Protein AF-A0A5J4UEX8-F1 (afdb_monomer_lite)

pLDDT: mean 89.74, std 9.83, range [51.78, 97.56]

Sequence (128 aa):
MQQFVTLSDFPTHEIATKQPWTIRRIADKTVNKIYTEKSGYQQVSINGKTMGLHRLVAIQFLPTNDKNMQVDHINHNRSDNSLINLRWLSRRDNYILPTDHIELSQYGKHIFEGLYFSPSEDLFYMSN

Structure (mmCIF, N/CA/C/O backbone):
data_AF-A0A5J4UEX8-F1
#
_entry.id   AF-A0A5J4UEX8-F1
#
loop_
_atom_site.group_PDB
_atom_site.id
_atom_site.type_symbol
_atom_site.label_atom_id
_atom_site.label_alt_id
_atom_site.label_comp_id
_atom_site.label_asym_id
_atom_site.label_entity_id
_atom_site.label_seq_id
_atom_site.pdbx_PDB_ins_code
_atom_site.Cartn_x
_atom_site.Cartn_y
_atom_site.Cartn_z
_atom_site.occupancy
_atom_site.B_iso_or_equiv
_atom_site.auth_seq_id
_atom_site.auth_comp_id
_atom_site.auth_asym_id
_atom_site.auth_atom_id
_atom_site.pdbx_PDB_model_num
ATOM 1 N N . MET A 1 1 ? -22.708 8.808 4.700 1.00 74.50 1 MET A N 1
ATOM 2 C CA . MET A 1 1 ? -21.948 7.942 5.632 1.00 74.50 1 MET A CA 1
ATOM 3 C C . MET A 1 1 ? -20.854 7.234 4.851 1.00 74.50 1 MET A C 1
ATOM 5 O O . MET A 1 1 ? -21.126 6.803 3.736 1.00 74.50 1 MET A O 1
ATOM 9 N N . GLN A 1 2 ? -19.633 7.160 5.384 1.00 85.94 2 GLN A N 1
ATOM 10 C CA . GLN A 1 2 ? -18.540 6.426 4.738 1.00 85.94 2 GLN A CA 1
ATOM 11 C C . GLN A 1 2 ? -18.800 4.919 4.870 1.00 85.94 2 GLN A C 1
ATOM 13 O O . GLN A 1 2 ? -19.149 4.446 5.951 1.00 85.94 2 GLN A O 1
ATOM 18 N N . GLN A 1 3 ? -18.692 4.185 3.764 1.00 94.56 3 GLN A N 1
ATOM 19 C CA . GLN A 1 3 ? -18.862 2.732 3.742 1.00 94.56 3 GLN A CA 1
ATOM 20 C C . GLN A 1 3 ? -17.523 2.053 4.025 1.00 94.56 3 GLN A C 1
ATOM 22 O O . GLN A 1 3 ? -16.475 2.584 3.656 1.00 94.56 3 GLN A O 1
ATOM 27 N N . PHE A 1 4 ? -17.568 0.884 4.660 1.00 96.69 4 PHE A N 1
ATOM 28 C CA . PHE A 1 4 ? -16.394 0.105 5.041 1.00 96.69 4 PHE A CA 1
ATOM 29 C C . PHE A 1 4 ? -16.529 -1.333 4.545 1.00 96.69 4 PHE A C 1
ATOM 31 O O . PHE A 1 4 ? -17.637 -1.864 4.485 1.00 96.69 4 PHE A O 1
ATOM 38 N N . VAL A 1 5 ? -15.398 -1.946 4.207 1.00 97.19 5 VAL A N 1
ATOM 39 C CA . VAL A 1 5 ? -15.289 -3.358 3.823 1.00 97.19 5 VAL A CA 1
ATOM 40 C C . VAL A 1 5 ? -14.185 -4.025 4.630 1.00 97.19 5 VAL A C 1
ATOM 42 O O . VAL A 1 5 ? -13.177 -3.392 4.947 1.00 97.19 5 VAL A O 1
ATOM 45 N N . THR A 1 6 ? -14.365 -5.296 4.976 1.00 97.44 6 THR A N 1
ATOM 46 C CA . THR A 1 6 ? -13.359 -6.077 5.705 1.00 97.44 6 THR A CA 1
ATOM 47 C C . THR A 1 6 ? -12.076 -6.208 4.887 1.00 97.44 6 THR A C 1
ATOM 49 O O . THR A 1 6 ? -12.125 -6.458 3.682 1.00 97.44 6 THR A O 1
ATOM 52 N N . LEU A 1 7 ? -10.924 -6.048 5.541 1.00 95.62 7 LEU A N 1
ATOM 53 C CA . LEU A 1 7 ? -9.624 -6.230 4.905 1.00 95.62 7 LEU A CA 1
ATOM 54 C C . LEU A 1 7 ? -9.344 -7.709 4.645 1.00 95.62 7 LEU A C 1
ATOM 56 O O . LEU A 1 7 ? -9.425 -8.532 5.555 1.00 95.62 7 LEU A O 1
ATOM 60 N N . SER A 1 8 ? -8.927 -8.020 3.418 1.00 91.12 8 SER A N 1
ATOM 61 C CA . SER A 1 8 ? -8.666 -9.398 2.975 1.00 91.12 8 SER A CA 1
ATOM 62 C C . SER A 1 8 ? -7.577 -10.093 3.802 1.00 91.12 8 SER A C 1
ATOM 64 O O . SER A 1 8 ? -7.742 -11.240 4.202 1.00 91.12 8 SER A O 1
ATOM 66 N N . ASP A 1 9 ? -6.486 -9.382 4.102 1.00 91.12 9 ASP A N 1
ATOM 67 C CA . ASP A 1 9 ? -5.338 -9.936 4.837 1.00 91.12 9 ASP A CA 1
ATOM 68 C C . ASP A 1 9 ? -5.467 -9.763 6.366 1.00 91.12 9 ASP A C 1
ATOM 70 O O . ASP A 1 9 ? -4.715 -10.366 7.133 1.00 91.12 9 ASP A O 1
ATOM 74 N N . PHE A 1 10 ? -6.418 -8.939 6.827 1.00 94.62 10 PHE A N 1
ATOM 75 C CA . PHE A 1 10 ? -6.645 -8.635 8.245 1.00 94.62 10 PHE A CA 1
ATOM 76 C C . PHE A 1 10 ? -8.142 -8.656 8.567 1.00 94.62 10 PHE A C 1
ATOM 78 O O . PHE A 1 10 ? -8.753 -7.594 8.710 1.00 94.62 10 PHE A O 1
ATOM 85 N N . PRO A 1 11 ? -8.746 -9.839 8.768 1.00 95.50 11 PRO A N 1
ATOM 86 C CA . PRO A 1 11 ? -10.192 -9.965 8.957 1.00 95.50 11 PRO A CA 1
ATOM 87 C C . PRO A 1 11 ? -10.716 -9.289 10.235 1.00 95.50 11 PRO A C 1
ATOM 89 O O . PRO A 1 11 ? -11.921 -9.148 10.403 1.00 95.50 11 PRO A O 1
ATOM 92 N N . THR A 1 12 ? -9.836 -8.846 11.142 1.00 96.69 12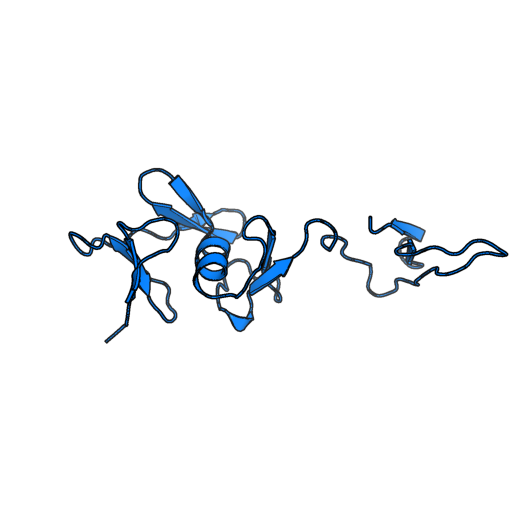 THR A N 1
ATOM 93 C CA . THR A 1 12 ? -10.212 -8.075 12.338 1.00 96.69 12 THR A CA 1
ATOM 94 C C . THR A 1 12 ? -10.410 -6.578 12.069 1.00 96.69 12 THR A C 1
ATOM 96 O O . THR A 1 12 ? -10.848 -5.851 12.967 1.00 96.69 12 THR A O 1
ATOM 99 N N . HIS A 1 13 ? -10.078 -6.102 10.865 1.00 97.38 13 HIS A N 1
ATOM 100 C CA . HIS A 1 13 ? -10.117 -4.695 10.476 1.00 97.38 13 HIS A CA 1
ATOM 101 C C . HIS A 1 13 ? -10.932 -4.485 9.200 1.00 97.38 13 HIS A C 1
ATOM 103 O O . HIS A 1 13 ? -11.079 -5.371 8.360 1.00 97.38 13 HIS A O 1
ATOM 109 N N . GLU A 1 14 ? -11.446 -3.272 9.055 1.00 97.56 14 GLU A N 1
ATOM 110 C CA . GLU A 1 14 ? -12.163 -2.810 7.874 1.00 97.56 14 GLU A CA 1
ATOM 111 C C . GLU A 1 14 ? -11.540 -1.511 7.355 1.00 97.56 14 GLU A C 1
ATOM 113 O O . GLU A 1 14 ? -11.001 -0.708 8.125 1.00 97.56 14 GLU A O 1
ATOM 118 N N . ILE A 1 15 ? -11.606 -1.313 6.041 1.00 97.50 15 ILE A N 1
ATOM 119 C CA . ILE A 1 15 ? -11.126 -0.123 5.342 1.00 97.50 15 ILE A CA 1
ATOM 120 C C . ILE A 1 15 ? -12.287 0.593 4.657 1.00 97.50 15 ILE A C 1
ATOM 122 O O . ILE A 1 15 ? -13.219 -0.036 4.154 1.00 97.50 15 ILE A O 1
ATOM 126 N N . ALA A 1 16 ? -12.236 1.922 4.644 1.00 97.06 16 ALA A N 1
ATOM 127 C CA . ALA A 1 16 ? -13.181 2.743 3.905 1.00 97.06 16 ALA A CA 1
ATOM 128 C C . ALA A 1 16 ? -13.157 2.419 2.401 1.00 97.06 16 ALA A C 1
ATOM 130 O O . ALA A 1 16 ? -12.094 2.238 1.817 1.00 97.06 16 ALA A O 1
ATOM 131 N N . THR A 1 17 ? -14.320 2.421 1.749 1.00 94.44 17 THR A N 1
ATOM 132 C CA . THR A 1 17 ? -14.437 2.158 0.300 1.00 94.44 17 THR A CA 1
ATOM 133 C C . THR A 1 17 ? -13.981 3.324 -0.576 1.00 94.44 17 THR A C 1
ATOM 135 O O . THR A 1 17 ? -13.806 3.161 -1.781 1.00 94.44 17 THR A O 1
ATOM 138 N N . LYS A 1 18 ? -13.818 4.516 0.009 1.00 92.44 18 LYS A N 1
ATOM 139 C CA . LYS A 1 18 ? -13.406 5.749 -0.673 1.00 92.44 18 LYS A CA 1
ATOM 140 C C . LYS A 1 18 ? -12.471 6.567 0.207 1.00 92.44 18 LYS A C 1
ATOM 142 O O . LYS A 1 18 ? -12.547 6.495 1.436 1.00 92.44 18 LYS A O 1
ATOM 147 N N . GLN A 1 19 ? -11.655 7.391 -0.444 1.00 89.94 19 GLN A N 1
ATOM 148 C CA . GLN A 1 19 ? -10.794 8.359 0.222 1.00 89.94 19 GLN A CA 1
ATOM 149 C C . GLN A 1 19 ? -11.591 9.455 0.963 1.00 89.94 19 GLN A C 1
ATOM 151 O O . GLN A 1 19 ? -12.697 9.789 0.532 1.00 89.94 19 GLN A O 1
ATOM 156 N N . PRO A 1 20 ? -11.034 10.036 2.046 1.00 92.19 20 PRO A N 1
ATOM 157 C CA . PRO A 1 20 ? -9.753 9.681 2.661 1.00 92.19 20 PRO A CA 1
ATOM 158 C C . PRO A 1 20 ? -9.795 8.287 3.301 1.00 92.19 20 PRO A C 1
ATOM 160 O O . PRO A 1 20 ? -10.786 7.896 3.923 1.00 92.19 20 PRO A O 1
ATOM 163 N N . TRP A 1 21 ? -8.719 7.520 3.108 1.00 96.06 21 TRP A N 1
ATOM 164 C CA . TRP A 1 21 ? -8.645 6.147 3.595 1.00 96.06 21 TRP A CA 1
ATOM 165 C C . TRP A 1 21 ? -8.690 6.126 5.118 1.00 96.06 21 TRP A C 1
ATOM 167 O O . TRP A 1 21 ? -7.896 6.783 5.785 1.00 96.06 21 TRP A O 1
ATOM 177 N N . THR A 1 22 ? -9.615 5.342 5.658 1.00 96.81 22 THR A N 1
ATOM 178 C CA . THR A 1 22 ? -9.730 5.095 7.094 1.00 96.81 22 THR A CA 1
ATOM 179 C C . THR A 1 22 ? -9.684 3.598 7.314 1.00 96.81 22 THR A C 1
ATOM 181 O O . THR A 1 22 ? -10.453 2.868 6.692 1.00 96.81 22 THR A O 1
ATOM 184 N N . ILE A 1 23 ? -8.790 3.151 8.191 1.00 97.00 23 ILE A N 1
ATOM 185 C CA . ILE A 1 23 ? -8.672 1.753 8.605 1.00 97.00 23 ILE A CA 1
ATOM 186 C C . ILE A 1 23 ? -9.011 1.699 10.084 1.00 97.00 23 ILE A C 1
ATOM 188 O O . ILE A 1 23 ? -8.488 2.494 10.866 1.00 97.00 23 ILE A O 1
ATOM 192 N N . ARG A 1 24 ? -9.901 0.789 10.465 1.00 97.00 24 ARG A N 1
ATOM 193 C CA . ARG A 1 24 ? -10.315 0.638 11.859 1.00 97.00 24 ARG A CA 1
ATOM 194 C C . ARG A 1 24 ? -10.580 -0.810 12.214 1.00 97.00 24 ARG A C 1
ATOM 196 O O . ARG A 1 24 ? -10.922 -1.622 11.355 1.00 97.00 24 ARG A O 1
ATOM 203 N N . ARG A 1 25 ? -10.457 -1.129 13.495 1.00 97.12 25 ARG A N 1
ATOM 204 C CA . ARG A 1 25 ? -10.819 -2.442 14.025 1.00 97.12 25 ARG A CA 1
ATOM 205 C C . ARG A 1 25 ? -12.336 -2.617 14.002 1.00 97.12 25 ARG A C 1
ATOM 207 O O . ARG A 1 25 ? -13.084 -1.698 14.323 1.00 97.12 25 ARG A O 1
ATOM 214 N N . ILE A 1 26 ? -12.805 -3.810 13.652 1.00 96.94 26 ILE A N 1
ATOM 215 C CA . ILE A 1 26 ? -14.244 -4.092 13.556 1.00 96.94 26 ILE A CA 1
ATOM 216 C C . ILE A 1 26 ? -14.911 -4.084 14.937 1.00 96.94 26 ILE A C 1
ATOM 218 O O . ILE A 1 26 ? -16.015 -3.558 15.054 1.00 96.94 26 ILE A O 1
ATOM 222 N N . ALA A 1 27 ? -14.230 -4.630 15.951 1.00 96.50 27 ALA A N 1
ATOM 223 C CA . ALA A 1 27 ? -14.777 -4.875 17.286 1.00 96.50 27 ALA A CA 1
ATOM 224 C C . ALA A 1 27 ? -15.181 -3.598 18.041 1.00 96.50 27 ALA A C 1
ATOM 2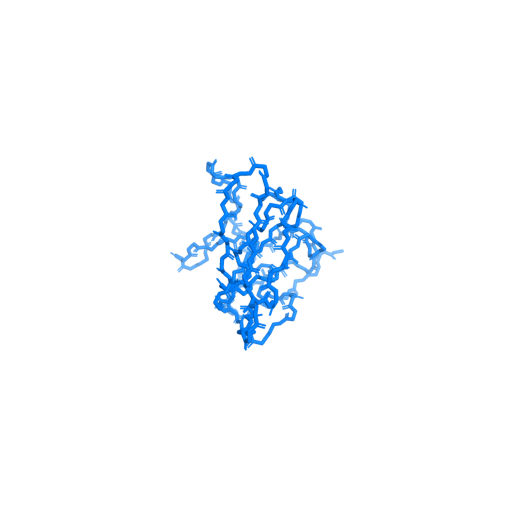26 O O . ALA A 1 27 ? -16.260 -3.541 18.616 1.00 96.50 27 ALA A O 1
ATOM 227 N N . ASP A 1 28 ? -14.321 -2.581 18.027 1.00 95.38 28 ASP A N 1
ATOM 228 C CA . ASP A 1 28 ? -14.469 -1.360 18.832 1.00 95.38 28 ASP A CA 1
ATOM 229 C C . ASP A 1 28 ? -14.485 -0.082 17.972 1.00 95.38 28 ASP A C 1
ATOM 231 O O . ASP A 1 28 ? -14.576 1.026 18.493 1.00 95.38 28 ASP A O 1
ATOM 235 N N . LYS A 1 29 ? -14.400 -0.229 16.641 1.00 95.56 29 LYS A N 1
ATOM 236 C CA . LYS A 1 29 ? -14.305 0.868 15.664 1.00 95.56 29 LYS A CA 1
ATOM 237 C C . LYS A 1 29 ? -13.107 1.800 15.889 1.00 95.56 29 LYS A C 1
ATOM 239 O O . LYS A 1 29 ? -13.069 2.882 15.302 1.00 95.56 29 LYS A O 1
ATOM 244 N N . THR A 1 30 ? -12.098 1.360 16.645 1.00 96.31 30 THR A N 1
ATOM 245 C CA . THR A 1 30 ? -10.859 2.110 16.880 1.00 96.31 30 THR A CA 1
ATOM 246 C C . THR A 1 30 ? -10.095 2.284 15.578 1.00 96.31 30 THR A C 1
ATOM 248 O O . THR A 1 30 ? -9.790 1.307 14.893 1.00 96.31 30 THR A O 1
ATOM 251 N N . VAL A 1 31 ? -9.779 3.534 15.244 1.00 96.94 31 VAL A N 1
ATOM 252 C CA . VAL A 1 31 ? -9.086 3.901 14.005 1.00 96.94 31 VAL A CA 1
ATOM 253 C C . VAL A 1 31 ? -7.579 3.726 14.170 1.00 96.94 31 VAL A C 1
ATOM 255 O O . VAL A 1 31 ? -6.978 4.236 15.116 1.00 96.94 31 VAL A O 1
ATOM 258 N N . ASN A 1 32 ? -6.953 3.030 13.223 1.00 97.06 32 ASN A N 1
ATOM 259 C CA . ASN A 1 32 ? -5.505 2.891 13.171 1.00 97.06 32 ASN A CA 1
ATOM 260 C C . ASN A 1 32 ? -4.884 4.196 12.667 1.00 97.06 32 ASN A C 1
ATOM 262 O O . ASN A 1 32 ? -5.307 4.760 11.656 1.00 97.06 32 ASN A O 1
ATOM 266 N N . LYS A 1 33 ? -3.834 4.659 13.349 1.00 96.56 33 LYS A N 1
ATOM 267 C CA . LYS A 1 33 ? -3.089 5.842 12.921 1.00 96.56 33 LYS A CA 1
ATOM 268 C C . LYS A 1 33 ? -2.342 5.545 11.621 1.00 96.56 33 LYS A C 1
ATOM 270 O O . LYS A 1 33 ? -1.509 4.640 11.574 1.00 96.56 33 LYS A O 1
ATOM 275 N N . ILE A 1 34 ? -2.609 6.358 10.605 1.00 97.06 34 ILE A N 1
ATOM 276 C CA . ILE A 1 34 ? -1.795 6.433 9.394 1.00 97.06 34 ILE A CA 1
ATOM 277 C C . ILE A 1 34 ? -0.697 7.467 9.645 1.00 97.06 34 ILE A C 1
ATOM 279 O O . ILE A 1 34 ? -0.974 8.565 10.131 1.00 97.06 34 ILE A O 1
ATOM 283 N N . TYR A 1 35 ? 0.549 7.120 9.343 1.00 96.12 35 TYR A N 1
ATOM 284 C CA . TYR A 1 35 ? 1.690 8.026 9.459 1.00 96.12 35 TYR A CA 1
ATOM 285 C C . TYR A 1 35 ? 2.488 8.055 8.160 1.00 96.12 35 TYR A C 1
ATOM 287 O O . TYR A 1 35 ? 2.466 7.102 7.385 1.00 96.12 35 TYR A O 1
ATOM 295 N N . THR A 1 36 ? 3.190 9.159 7.926 1.00 96.88 36 THR A N 1
ATOM 296 C CA . THR A 1 36 ? 4.055 9.337 6.758 1.00 96.88 36 THR A CA 1
ATOM 297 C C . THR A 1 36 ? 5.503 9.130 7.179 1.00 96.88 36 THR A C 1
ATOM 299 O O . THR A 1 36 ? 5.971 9.741 8.140 1.00 96.88 36 THR A O 1
ATOM 302 N N . GLU A 1 37 ? 6.211 8.255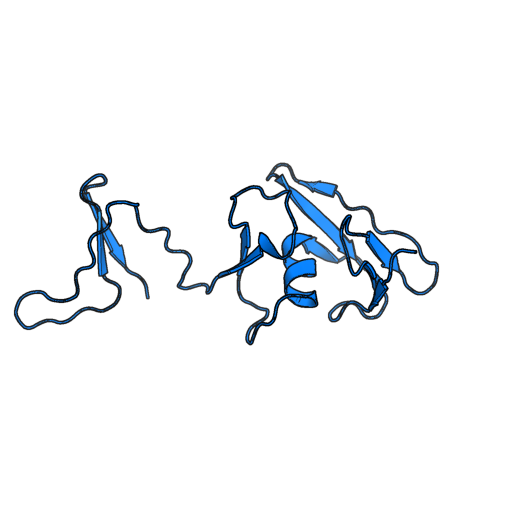 6.478 1.00 94.62 37 GLU A N 1
ATOM 303 C CA . GLU A 1 37 ? 7.646 8.060 6.660 1.00 94.62 37 GLU A CA 1
ATOM 304 C C . GLU A 1 37 ? 8.466 9.201 6.041 1.00 94.62 37 GLU A C 1
ATOM 306 O O . GLU A 1 37 ? 7.992 9.940 5.180 1.00 94.62 37 GLU A O 1
ATOM 311 N N . LYS A 1 38 ? 9.757 9.283 6.395 1.00 94.81 38 LYS A N 1
ATOM 312 C CA . LYS A 1 38 ? 10.715 10.218 5.769 1.00 94.81 38 LYS A CA 1
ATOM 313 C C . LYS A 1 38 ? 10.821 10.047 4.246 1.00 94.81 38 LYS A C 1
ATOM 315 O O . LYS A 1 38 ? 11.126 11.001 3.545 1.00 94.81 38 LYS A O 1
ATOM 320 N N . SER A 1 39 ? 10.564 8.839 3.747 1.00 91.38 39 SER A N 1
ATOM 321 C CA . SER A 1 39 ? 10.543 8.494 2.321 1.00 91.38 39 SER A CA 1
ATOM 322 C C . SER A 1 39 ? 9.357 9.111 1.558 1.00 91.38 39 SER A C 1
ATOM 324 O O . SER A 1 39 ? 9.365 9.127 0.325 1.00 91.38 39 SER A O 1
ATOM 326 N N . GLY A 1 40 ? 8.338 9.603 2.271 1.00 94.38 40 GLY A N 1
ATOM 327 C CA . GLY A 1 40 ? 7.071 10.095 1.724 1.00 94.38 40 GLY A CA 1
ATOM 328 C C . GLY A 1 40 ? 5.966 9.036 1.652 1.00 94.38 40 GLY A C 1
ATOM 329 O O . GLY A 1 40 ? 4.814 9.385 1.403 1.00 94.38 40 GLY A O 1
ATOM 330 N N . TYR A 1 41 ? 6.273 7.757 1.898 1.00 95.69 41 TYR A N 1
ATOM 331 C CA . TYR A 1 41 ? 5.257 6.704 1.925 1.00 95.69 41 TYR A CA 1
ATOM 332 C C . TYR A 1 41 ? 4.391 6.790 3.183 1.00 95.69 41 TYR A C 1
ATOM 334 O O . TYR A 1 41 ? 4.894 6.921 4.300 1.00 95.69 41 TYR A O 1
ATOM 342 N N . GLN A 1 42 ? 3.077 6.653 3.005 1.00 97.50 42 GLN A N 1
ATOM 343 C CA . GLN A 1 42 ? 2.147 6.479 4.119 1.00 97.50 42 GLN A CA 1
ATOM 344 C C . GLN A 1 42 ? 2.086 5.012 4.555 1.00 97.50 42 GLN A C 1
ATOM 346 O O . GLN A 1 42 ? 2.077 4.106 3.718 1.00 97.50 42 GLN A O 1
ATOM 351 N N . GLN A 1 43 ? 2.006 4.780 5.863 1.00 97.44 43 GLN A N 1
ATOM 352 C CA . GLN A 1 43 ? 1.963 3.460 6.485 1.00 97.44 43 GLN A CA 1
ATOM 353 C C . GLN A 1 43 ? 0.931 3.387 7.607 1.00 97.44 43 GLN A C 1
ATOM 355 O O . GLN A 1 43 ? 0.519 4.398 8.178 1.00 97.44 43 GLN A O 1
ATOM 360 N N . VAL A 1 44 ? 0.534 2.161 7.932 1.00 97.06 44 VAL A N 1
ATOM 361 C CA . VAL A 1 44 ? -0.380 1.827 9.023 1.00 97.06 44 VAL A CA 1
ATOM 362 C C . VAL A 1 44 ? 0.122 0.578 9.744 1.00 97.06 44 VAL A C 1
ATOM 364 O O . VAL A 1 44 ? 0.602 -0.361 9.109 1.00 97.06 44 VAL A O 1
ATOM 367 N N . SER A 1 45 ? 0.009 0.557 11.073 1.00 96.62 45 SER A N 1
ATOM 368 C CA . SER A 1 45 ? 0.285 -0.638 11.875 1.00 96.62 45 SER A CA 1
ATOM 369 C C . SER A 1 45 ? -1.022 -1.335 12.248 1.00 96.62 45 SER A C 1
ATOM 371 O O . SER A 1 45 ? -1.926 -0.719 12.822 1.00 96.62 45 SER A O 1
ATOM 373 N N . ILE A 1 46 ? -1.130 -2.616 11.901 1.00 96.12 46 ILE A N 1
ATOM 374 C CA . ILE A 1 46 ? -2.305 -3.462 12.127 1.00 96.12 46 ILE A CA 1
ATOM 375 C C . ILE A 1 46 ? -1.830 -4.741 12.817 1.00 96.12 46 ILE A C 1
ATOM 377 O O . ILE A 1 46 ? -1.005 -5.470 12.274 1.00 96.12 46 ILE A O 1
ATOM 381 N N . ASN A 1 47 ? -2.327 -5.012 14.028 1.00 93.56 47 ASN A N 1
ATOM 382 C CA . ASN A 1 47 ? -1.932 -6.172 14.846 1.00 93.56 47 ASN A CA 1
ATOM 383 C C . ASN A 1 47 ? -0.400 -6.343 14.986 1.00 93.56 47 ASN A C 1
ATOM 385 O O . ASN A 1 47 ? 0.115 -7.453 14.905 1.00 93.56 47 ASN A O 1
ATOM 389 N N . GLY A 1 48 ? 0.340 -5.241 15.143 1.00 92.31 48 GLY A N 1
ATOM 390 C CA . GLY A 1 48 ? 1.805 -5.259 15.255 1.00 92.31 48 GLY A CA 1
ATOM 391 C C . GLY A 1 48 ? 2.557 -5.406 13.926 1.00 92.31 48 GLY A C 1
ATOM 392 O O . GLY A 1 48 ? 3.781 -5.320 13.917 1.00 92.31 48 GLY A O 1
ATOM 393 N N . LYS A 1 49 ? 1.856 -5.570 12.796 1.00 94.69 49 LYS A N 1
ATOM 394 C CA . LYS A 1 49 ? 2.449 -5.588 11.455 1.00 94.69 49 LYS A CA 1
ATOM 395 C C . LYS A 1 49 ? 2.270 -4.233 10.779 1.00 94.69 49 LYS A C 1
ATOM 397 O O . LYS A 1 49 ? 1.151 -3.772 10.565 1.00 94.69 49 LYS A O 1
ATOM 402 N N . THR A 1 50 ? 3.382 -3.611 10.412 1.00 95.56 50 THR A N 1
ATOM 403 C CA . THR A 1 50 ? 3.386 -2.370 9.633 1.00 95.56 50 THR A CA 1
ATOM 404 C C . THR A 1 50 ? 3.246 -2.671 8.146 1.00 95.56 50 THR A C 1
ATOM 406 O O . THR A 1 50 ? 3.943 -3.534 7.611 1.00 95.56 50 THR A O 1
ATOM 409 N N . MET A 1 51 ? 2.355 -1.950 7.467 1.00 94.62 51 MET A N 1
ATOM 410 C CA . MET A 1 51 ? 2.158 -2.043 6.023 1.00 94.62 51 MET A CA 1
ATOM 411 C C . MET A 1 51 ? 2.078 -0.665 5.373 1.00 94.62 51 MET A C 1
ATOM 413 O O . MET A 1 51 ? 1.532 0.277 5.944 1.00 94.62 51 MET A O 1
ATOM 417 N N . GLY A 1 52 ? 2.591 -0.567 4.144 1.00 96.38 52 GLY A N 1
ATOM 418 C CA . GLY A 1 52 ? 2.385 0.594 3.283 1.00 96.38 52 GLY A CA 1
ATOM 419 C C . GLY A 1 52 ? 0.914 0.750 2.911 1.00 96.38 52 GLY A C 1
ATOM 420 O O . GLY A 1 52 ? 0.276 -0.214 2.484 1.00 96.38 52 GLY A O 1
ATOM 421 N N . LEU A 1 53 ? 0.387 1.968 3.042 1.00 97.25 53 LEU A N 1
ATOM 422 C CA . LEU A 1 53 ? -1.007 2.278 2.732 1.00 97.25 53 LEU A CA 1
ATOM 423 C C . LEU A 1 53 ? -1.318 2.018 1.254 1.00 97.25 53 LEU A C 1
ATOM 425 O O . LEU A 1 53 ? -2.306 1.353 0.965 1.00 97.25 53 LEU A O 1
ATOM 429 N N . HIS A 1 54 ? -0.442 2.456 0.340 1.00 96.56 54 HIS A N 1
ATOM 430 C CA . HIS A 1 54 ? -0.540 2.177 -1.100 1.00 96.56 54 HIS A CA 1
ATOM 431 C C . HIS A 1 54 ? -0.739 0.684 -1.385 1.00 96.56 54 HIS A C 1
ATOM 433 O O . HIS A 1 54 ? -1.640 0.300 -2.126 1.00 96.56 54 HIS A O 1
ATOM 439 N N . ARG A 1 55 ? 0.059 -0.176 -0.740 1.00 95.75 55 ARG A N 1
ATOM 440 C CA . ARG A 1 55 ? 0.005 -1.622 -0.949 1.00 95.75 55 ARG A CA 1
ATOM 441 C C . ARG A 1 55 ? -1.270 -2.233 -0.388 1.00 95.75 55 ARG A C 1
ATOM 443 O O . ARG A 1 55 ? -1.879 -3.071 -1.040 1.00 95.75 55 ARG A O 1
ATOM 450 N N . LEU A 1 56 ? -1.682 -1.806 0.802 1.00 95.94 56 LEU A N 1
ATOM 451 C CA . LEU A 1 56 ? -2.906 -2.289 1.433 1.00 95.94 56 LEU A CA 1
ATOM 452 C C . LEU A 1 56 ? -4.149 -1.909 0.609 1.00 95.94 56 LEU A C 1
ATOM 454 O O . LEU A 1 56 ? -5.028 -2.742 0.410 1.00 95.94 56 LEU A O 1
ATOM 458 N N . VAL A 1 57 ? -4.181 -0.692 0.062 1.00 96.56 57 VAL A N 1
ATOM 459 C CA . VAL A 1 57 ? -5.235 -0.221 -0.850 1.00 96.56 57 VAL A CA 1
ATOM 460 C C . VAL A 1 57 ? -5.221 -1.005 -2.166 1.00 96.56 57 VAL A C 1
ATOM 462 O O . VAL A 1 57 ? -6.266 -1.492 -2.590 1.00 96.56 57 VAL A O 1
ATOM 465 N N . ALA A 1 58 ? -4.053 -1.182 -2.790 1.00 95.94 58 ALA A N 1
ATOM 466 C CA . ALA A 1 58 ? -3.925 -1.922 -4.045 1.00 95.94 58 ALA A CA 1
ATOM 467 C C . ALA A 1 58 ? -4.361 -3.387 -3.903 1.00 95.94 58 ALA A C 1
ATOM 469 O O . ALA A 1 58 ? -5.198 -3.839 -4.675 1.00 95.94 58 ALA A O 1
ATOM 470 N N . ILE A 1 59 ? -3.878 -4.106 -2.878 1.00 95.00 59 ILE A N 1
ATOM 471 C CA . ILE A 1 59 ? -4.276 -5.501 -2.605 1.00 95.00 59 ILE A CA 1
ATOM 472 C C . ILE A 1 59 ? -5.796 -5.626 -2.433 1.00 95.00 59 ILE A C 1
ATOM 474 O O . ILE A 1 59 ? -6.375 -6.640 -2.820 1.00 95.00 59 ILE A O 1
ATOM 478 N N . GLN A 1 60 ? -6.435 -4.623 -1.825 1.00 95.69 60 GLN A N 1
ATOM 479 C CA . GLN A 1 60 ? -7.856 -4.676 -1.503 1.00 95.69 60 GLN A CA 1
ATOM 480 C C . GLN A 1 60 ? -8.770 -4.330 -2.686 1.00 95.69 60 GLN A C 1
ATOM 482 O O . GLN A 1 60 ? -9.873 -4.872 -2.766 1.00 95.69 60 GLN A O 1
ATOM 487 N N . PHE A 1 61 ? -8.356 -3.409 -3.558 1.00 95.75 61 PHE A N 1
ATOM 488 C CA . PHE A 1 61 ? -9.256 -2.791 -4.539 1.00 95.75 61 PHE A CA 1
ATOM 489 C C . PHE A 1 61 ? -8.802 -2.909 -5.995 1.00 95.75 61 PHE A C 1
ATOM 491 O O . PHE A 1 61 ? -9.627 -2.709 -6.884 1.00 95.75 61 PHE A O 1
ATOM 498 N N . LEU A 1 62 ? -7.532 -3.221 -6.262 1.00 93.94 62 LEU A N 1
ATOM 499 C CA . LEU A 1 62 ? -7.050 -3.436 -7.624 1.00 93.94 62 LEU A CA 1
ATOM 500 C C . LEU A 1 62 ? -7.034 -4.934 -7.946 1.00 93.94 62 LEU A C 1
ATOM 502 O O . LEU A 1 62 ? -6.497 -5.721 -7.163 1.00 93.94 62 LEU A O 1
ATOM 506 N N . PRO A 1 63 ? -7.572 -5.349 -9.105 1.00 92.12 63 PRO A N 1
ATOM 507 C CA . PRO A 1 63 ? -7.476 -6.736 -9.533 1.00 92.12 63 PRO A CA 1
ATOM 508 C C . PRO A 1 63 ? -6.005 -7.116 -9.751 1.00 92.12 63 PRO A C 1
ATOM 510 O O . PRO A 1 63 ? -5.237 -6.351 -10.333 1.00 92.12 63 PRO A O 1
ATOM 513 N N . THR A 1 64 ? -5.610 -8.298 -9.281 1.00 88.00 64 THR A N 1
ATOM 514 C CA . THR A 1 64 ? -4.297 -8.892 -9.561 1.00 88.00 64 THR A CA 1
ATOM 515 C C . THR A 1 64 ? -4.364 -10.411 -9.490 1.00 88.00 64 THR A C 1
ATOM 517 O O . THR A 1 64 ? -5.108 -10.968 -8.680 1.00 88.00 64 THR A O 1
ATOM 520 N N . ASN A 1 65 ? -3.545 -11.067 -10.310 1.00 84.75 65 ASN A N 1
ATOM 521 C CA . ASN A 1 65 ? -3.300 -12.507 -10.239 1.00 84.75 65 ASN A CA 1
ATOM 522 C C . ASN A 1 65 ? -2.126 -12.846 -9.298 1.00 84.75 65 ASN A C 1
ATOM 524 O O . ASN A 1 65 ? -1.986 -13.996 -8.894 1.00 84.75 65 ASN A O 1
ATOM 528 N N . ASP A 1 66 ? -1.307 -11.856 -8.920 1.00 85.94 66 ASP A N 1
ATOM 529 C CA . ASP A 1 66 ? -0.186 -12.010 -7.990 1.00 85.94 66 ASP A CA 1
ATOM 530 C C . ASP A 1 66 ? -0.092 -10.816 -7.020 1.00 85.94 66 ASP A C 1
ATOM 532 O O . ASP A 1 66 ? 0.306 -9.704 -7.371 1.00 85.94 66 ASP A O 1
ATOM 536 N N . LYS A 1 67 ? -0.416 -11.059 -5.745 1.00 85.06 67 LYS A N 1
ATOM 537 C CA . LYS A 1 67 ? -0.330 -10.057 -4.663 1.00 85.06 67 LYS A CA 1
ATOM 538 C C . LYS A 1 67 ? 1.114 -9.766 -4.214 1.00 85.06 67 LYS A C 1
ATOM 540 O O . LYS A 1 67 ? 1.347 -8.881 -3.380 1.00 85.06 67 LYS A O 1
ATOM 545 N N . ASN A 1 68 ? 2.095 -10.508 -4.734 1.00 85.62 68 ASN A N 1
ATOM 546 C CA . ASN A 1 68 ? 3.517 -10.300 -4.458 1.00 85.62 68 ASN A CA 1
ATOM 547 C C . ASN A 1 68 ? 4.176 -9.288 -5.401 1.00 85.62 68 ASN A C 1
ATOM 549 O O . ASN A 1 68 ? 5.329 -8.912 -5.151 1.00 85.62 68 ASN A O 1
ATOM 553 N N . MET A 1 69 ? 3.459 -8.838 -6.438 1.00 88.06 69 MET A N 1
ATOM 554 C CA . MET A 1 69 ? 3.873 -7.742 -7.312 1.00 88.06 69 MET A CA 1
ATOM 555 C C . MET A 1 69 ? 4.129 -6.459 -6.512 1.00 88.06 69 MET A C 1
ATOM 557 O O . MET A 1 69 ? 3.584 -6.250 -5.420 1.00 88.06 69 MET A O 1
ATOM 561 N N . GLN A 1 70 ? 4.994 -5.602 -7.053 1.00 89.75 70 GLN A N 1
ATOM 562 C CA . GLN A 1 70 ? 5.217 -4.282 -6.475 1.00 89.75 70 GLN A CA 1
ATOM 563 C C . GLN A 1 70 ? 4.042 -3.368 -6.821 1.00 89.75 70 GLN A C 1
ATOM 565 O O . GLN A 1 70 ? 3.333 -3.595 -7.799 1.00 89.75 70 GLN A O 1
ATOM 570 N N . VAL A 1 71 ? 3.824 -2.348 -5.999 1.00 93.31 71 VAL A N 1
ATOM 571 C CA . VAL A 1 71 ? 2.800 -1.329 -6.237 1.00 93.31 71 VAL A CA 1
ATOM 572 C C . VAL A 1 71 ? 3.518 -0.011 -6.442 1.00 93.31 71 VAL A C 1
ATOM 574 O O . VAL A 1 71 ? 4.335 0.370 -5.606 1.00 93.31 71 VAL A O 1
ATOM 577 N N . ASP A 1 72 ? 3.198 0.658 -7.538 1.00 90.88 72 ASP A N 1
ATOM 578 C CA . ASP A 1 72 ? 3.818 1.909 -7.958 1.00 90.88 72 ASP A CA 1
ATOM 579 C C . ASP A 1 72 ? 2.808 3.050 -8.007 1.00 90.88 72 ASP A C 1
ATOM 581 O O . ASP A 1 72 ? 1.618 2.832 -8.259 1.00 90.88 72 ASP A O 1
ATOM 585 N N . HIS A 1 73 ? 3.314 4.261 -7.779 1.00 94.00 73 HIS A N 1
ATOM 586 C CA . HIS A 1 73 ? 2.573 5.512 -7.887 1.00 94.00 73 HIS A CA 1
ATOM 587 C C . HIS A 1 73 ? 2.840 6.124 -9.261 1.00 94.00 73 HIS A C 1
ATOM 589 O O . HIS A 1 73 ? 3.943 6.607 -9.512 1.00 94.00 73 HIS A O 1
ATOM 595 N N . ILE A 1 74 ? 1.825 6.155 -10.126 1.00 89.75 74 ILE A N 1
ATOM 596 C CA . ILE A 1 74 ? 1.938 6.615 -11.522 1.00 89.75 74 ILE A CA 1
ATOM 597 C C . ILE A 1 74 ? 2.466 8.053 -11.597 1.00 89.75 74 ILE A C 1
ATOM 599 O O . ILE A 1 74 ? 3.316 8.359 -12.425 1.00 89.75 74 ILE A O 1
ATOM 603 N N . ASN A 1 75 ? 1.993 8.939 -10.718 1.00 90.81 75 ASN A N 1
ATOM 604 C CA . ASN A 1 75 ? 2.437 10.335 -10.653 1.00 90.81 75 ASN A CA 1
ATOM 605 C C . ASN A 1 75 ? 3.704 10.558 -9.805 1.00 90.81 75 ASN A C 1
ATOM 607 O O . ASN A 1 75 ? 4.045 11.705 -9.516 1.00 90.81 75 ASN A O 1
ATOM 611 N N . HIS A 1 76 ? 4.356 9.488 -9.338 1.00 89.81 76 HIS A N 1
ATOM 612 C CA . HIS A 1 76 ? 5.512 9.502 -8.432 1.00 89.81 76 HIS A CA 1
ATOM 613 C C . HIS A 1 76 ? 5.298 10.212 -7.077 1.00 89.81 76 HIS A C 1
ATOM 615 O O . HIS A 1 76 ? 6.227 10.319 -6.270 1.00 89.81 76 HIS A O 1
ATOM 621 N N . ASN A 1 77 ? 4.073 10.642 -6.762 1.00 92.44 77 ASN A N 1
ATOM 622 C CA . ASN A 1 77 ? 3.705 11.183 -5.462 1.00 92.44 77 ASN A CA 1
ATOM 623 C C . ASN A 1 77 ? 3.280 10.053 -4.512 1.00 92.44 77 ASN A C 1
ATOM 625 O O . ASN A 1 77 ? 2.133 9.611 -4.498 1.00 92.44 77 ASN A O 1
ATOM 629 N N . ARG A 1 78 ? 4.202 9.655 -3.633 1.00 94.44 78 ARG A N 1
ATOM 630 C CA . ARG A 1 78 ? 4.040 8.555 -2.657 1.00 94.44 78 ARG A CA 1
ATOM 631 C C . ARG A 1 78 ? 2.922 8.756 -1.625 1.00 94.44 78 ARG A C 1
ATOM 633 O O . ARG A 1 78 ? 2.539 7.806 -0.936 1.00 94.44 78 ARG A O 1
ATOM 640 N N . SER A 1 79 ? 2.419 9.983 -1.490 1.00 94.19 79 SER A N 1
ATOM 641 C CA . SER A 1 79 ? 1.302 10.316 -0.599 1.00 94.19 79 SER A CA 1
ATOM 642 C C . SER A 1 79 ? -0.069 10.187 -1.275 1.00 94.19 79 SER A C 1
ATOM 644 O O . SER A 1 79 ? -1.080 10.051 -0.585 1.00 94.19 79 SER A O 1
ATOM 646 N N . ASP A 1 80 ? -0.116 10.165 -2.610 1.00 95.75 80 ASP A N 1
ATOM 647 C CA . ASP A 1 80 ? -1.353 10.025 -3.375 1.00 95.75 80 ASP A CA 1
ATOM 648 C C . ASP A 1 80 ? -1.716 8.549 -3.555 1.00 95.75 80 ASP A C 1
ATOM 650 O O . ASP A 1 80 ? -1.369 7.892 -4.532 1.00 95.75 80 ASP A O 1
ATOM 654 N N . ASN A 1 81 ? -2.454 8.020 -2.586 1.00 96.38 81 ASN A N 1
ATOM 655 C CA . ASN A 1 81 ? -2.896 6.629 -2.578 1.00 96.38 81 ASN A CA 1
ATOM 656 C C . ASN A 1 81 ? -4.238 6.425 -3.302 1.00 96.38 81 ASN A C 1
ATOM 658 O O . ASN A 1 81 ? -5.034 5.584 -2.873 1.00 96.38 81 ASN A O 1
ATOM 662 N N . SER A 1 82 ? -4.573 7.246 -4.303 1.00 96.00 82 SER A N 1
ATOM 663 C CA . SER A 1 82 ? -5.818 7.092 -5.070 1.00 96.00 82 SER A CA 1
ATOM 664 C C . SER A 1 82 ? -5.746 5.870 -5.980 1.00 96.00 82 SER A C 1
ATOM 666 O O . SER A 1 82 ? -4.695 5.553 -6.521 1.00 96.00 82 SER A O 1
ATOM 668 N N . LEU A 1 83 ? -6.867 5.160 -6.154 1.00 95.62 83 LEU A N 1
ATOM 669 C CA . LEU A 1 83 ? -6.888 3.933 -6.966 1.00 95.62 83 LEU A CA 1
ATOM 670 C C . LEU A 1 83 ? -6.421 4.180 -8.402 1.00 95.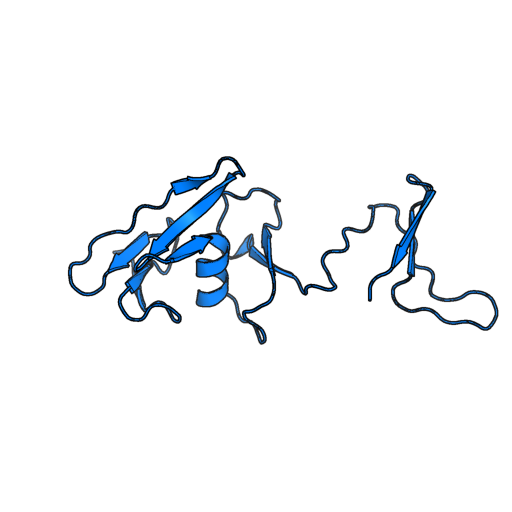62 83 LEU A C 1
ATOM 672 O O . LEU A 1 83 ? -5.746 3.336 -8.973 1.00 95.62 83 LEU A O 1
ATOM 676 N N . ILE A 1 84 ? -6.740 5.355 -8.951 1.00 94.88 84 ILE A N 1
ATOM 677 C CA . ILE A 1 84 ? -6.317 5.769 -10.293 1.00 94.88 84 ILE A CA 1
ATOM 678 C C . ILE A 1 84 ? -4.811 6.026 -10.400 1.00 94.88 84 ILE A C 1
ATOM 680 O O . ILE A 1 84 ? -4.286 6.032 -11.505 1.00 94.88 84 ILE A O 1
ATOM 684 N N . ASN A 1 85 ? -4.131 6.265 -9.275 1.00 95.00 85 ASN A N 1
ATOM 685 C CA . ASN A 1 85 ? -2.706 6.567 -9.224 1.00 95.00 85 ASN A CA 1
ATOM 686 C C . ASN A 1 85 ? -1.853 5.344 -8.858 1.00 95.00 85 ASN A C 1
AT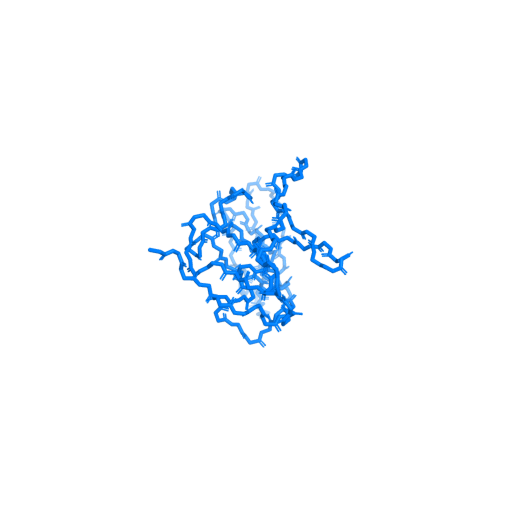OM 688 O O . ASN A 1 85 ? -0.630 5.426 -8.872 1.00 95.00 85 ASN A O 1
ATOM 692 N N . LEU A 1 86 ? -2.474 4.215 -8.516 1.00 95.00 86 LEU A N 1
ATOM 693 C CA . LEU A 1 86 ? -1.772 2.997 -8.132 1.00 95.00 86 LEU A CA 1
ATOM 694 C C . LEU A 1 86 ? -1.822 1.975 -9.266 1.00 95.00 86 LEU A C 1
ATOM 696 O O . LEU A 1 86 ? -2.880 1.718 -9.837 1.00 95.00 86 LEU A O 1
ATOM 700 N N . ARG A 1 87 ? -0.685 1.340 -9.550 1.00 92.62 87 ARG A N 1
ATOM 701 C CA . ARG A 1 87 ? -0.595 0.216 -10.492 1.00 92.62 87 ARG A CA 1
ATOM 702 C C . ARG A 1 87 ? 0.263 -0.910 -9.937 1.00 92.62 87 ARG A C 1
ATOM 704 O O . ARG A 1 87 ? 1.158 -0.675 -9.127 1.00 92.62 87 ARG A O 1
ATOM 711 N N . TRP A 1 88 ? 0.006 -2.126 -10.403 1.00 91.50 88 TRP A N 1
ATOM 712 C CA . TRP A 1 88 ? 0.903 -3.254 -10.178 1.00 91.50 88 TRP A CA 1
ATOM 713 C C . TRP A 1 88 ? 2.091 -3.164 -11.136 1.00 91.50 88 TRP A C 1
ATOM 715 O O . TRP A 1 88 ? 1.898 -2.970 -12.333 1.00 91.50 88 TRP A O 1
ATOM 725 N N . LEU A 1 89 ? 3.301 -3.330 -10.613 1.00 83.50 89 LEU A N 1
ATOM 726 C CA . LEU A 1 89 ? 4.522 -3.524 -11.390 1.00 83.50 89 LEU A CA 1
ATOM 727 C C . LEU A 1 89 ? 5.005 -4.957 -11.190 1.00 83.50 89 LEU A C 1
ATOM 729 O O . LEU A 1 89 ? 5.180 -5.412 -10.047 1.00 83.50 89 LEU A O 1
ATOM 733 N N . SER A 1 90 ? 5.245 -5.678 -12.288 1.00 67.88 90 SER A N 1
ATOM 734 C CA . SER A 1 90 ? 5.977 -6.933 -12.189 1.00 67.88 90 SER A CA 1
ATOM 735 C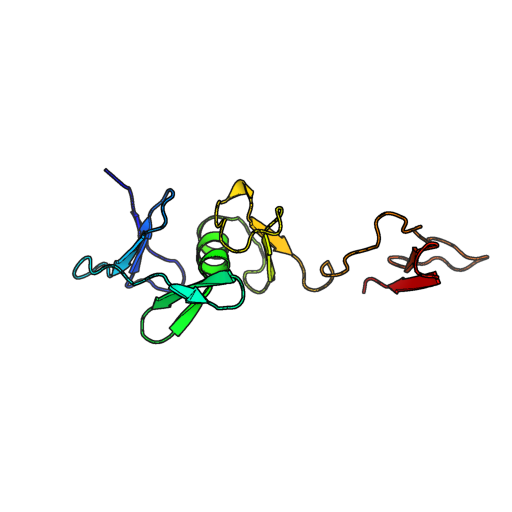 C . SER A 1 90 ? 7.404 -6.627 -11.726 1.00 67.88 90 SER A C 1
ATOM 737 O O . SER A 1 90 ? 7.951 -5.553 -11.977 1.00 67.88 90 SER A O 1
ATOM 739 N N . ARG A 1 91 ? 8.047 -7.574 -11.035 1.00 58.81 91 ARG A N 1
ATOM 740 C CA . ARG A 1 91 ? 9.463 -7.412 -10.658 1.00 58.81 91 ARG A CA 1
ATOM 741 C C . ARG A 1 91 ? 10.379 -7.243 -11.881 1.00 58.81 91 ARG A C 1
ATOM 743 O O . ARG A 1 91 ? 11.487 -6.751 -11.704 1.00 58.81 91 ARG A O 1
ATOM 750 N N . ARG A 1 92 ? 9.916 -7.650 -13.069 1.00 54.16 92 ARG A N 1
ATOM 751 C CA . ARG A 1 92 ? 10.605 -7.527 -14.360 1.00 54.16 92 ARG A CA 1
ATOM 752 C C . ARG A 1 92 ? 10.354 -6.174 -15.036 1.00 54.16 92 ARG A C 1
ATOM 754 O O . ARG A 1 92 ? 11.224 -5.695 -15.746 1.00 54.16 92 ARG A O 1
ATOM 761 N N . ASP A 1 93 ? 9.235 -5.518 -14.722 1.00 51.78 93 ASP A N 1
ATOM 762 C CA . ASP A 1 93 ? 8.845 -4.219 -15.298 1.00 51.78 93 ASP A CA 1
ATOM 763 C C . ASP A 1 93 ? 9.491 -3.034 -14.572 1.00 51.78 93 ASP A C 1
ATOM 765 O O . ASP A 1 93 ? 9.302 -1.885 -14.968 1.00 51.78 93 ASP A O 1
ATOM 769 N N . ASN A 1 94 ? 10.246 -3.276 -13.493 1.00 52.22 94 ASN A N 1
ATOM 770 C CA . ASN A 1 94 ? 10.966 -2.222 -12.777 1.00 52.22 94 ASN A CA 1
ATOM 771 C C . ASN A 1 94 ? 12.253 -1.817 -13.510 1.00 52.22 94 ASN A C 1
ATOM 773 O O . ASN A 1 94 ? 13.320 -1.675 -12.911 1.00 52.22 94 ASN A O 1
ATOM 777 N N . TYR A 1 95 ? 12.139 -1.686 -14.824 1.00 56.91 95 TYR A N 1
ATOM 778 C CA . TYR A 1 95 ? 13.163 -1.181 -15.700 1.00 56.91 95 TYR A CA 1
ATOM 779 C C . TYR A 1 95 ? 12.632 0.128 -16.263 1.00 56.91 95 TYR A C 1
ATOM 781 O O . TYR A 1 95 ? 11.872 0.161 -17.229 1.00 56.91 95 TYR A O 1
ATOM 789 N N . ILE A 1 96 ? 12.956 1.222 -15.576 1.00 67.06 96 ILE A N 1
ATOM 790 C CA . ILE A 1 96 ? 12.689 2.554 -16.105 1.00 67.06 96 ILE A CA 1
ATOM 791 C C . ILE A 1 96 ? 13.656 2.721 -17.269 1.00 67.06 96 ILE A C 1
ATOM 793 O O . ILE A 1 96 ? 14.836 2.993 -17.065 1.00 67.06 96 ILE A O 1
ATOM 797 N N . LEU A 1 97 ? 13.163 2.482 -18.480 1.00 70.62 97 LEU A N 1
ATOM 798 C CA . LEU A 1 97 ? 13.917 2.800 -19.677 1.00 70.62 97 LEU A CA 1
ATOM 799 C C . LEU A 1 97 ? 13.997 4.322 -19.807 1.00 70.62 97 LEU A C 1
ATOM 801 O O . LEU A 1 97 ? 12.990 5.006 -19.583 1.00 70.62 97 LEU A O 1
ATOM 805 N N . PRO A 1 98 ? 15.161 4.866 -20.180 1.00 77.81 98 PRO A N 1
ATOM 806 C CA . PRO A 1 98 ? 15.272 6.268 -20.543 1.00 77.81 98 PRO A CA 1
ATOM 807 C C . PRO A 1 98 ? 14.273 6.642 -21.638 1.00 77.81 98 PRO A C 1
ATOM 809 O O . PRO A 1 98 ? 13.889 5.819 -22.473 1.00 77.81 98 PRO A O 1
ATOM 812 N N . THR A 1 99 ? 13.832 7.898 -21.652 1.00 82.31 99 THR A N 1
ATOM 813 C CA . THR A 1 99 ? 12.823 8.377 -22.613 1.00 82.31 99 THR A CA 1
ATOM 814 C C . THR A 1 99 ? 13.282 8.234 -24.066 1.00 82.31 99 THR A C 1
ATOM 816 O O . THR A 1 99 ? 12.455 8.104 -24.963 1.00 82.31 99 THR A O 1
ATOM 819 N N . ASP A 1 100 ? 14.594 8.261 -24.297 1.00 86.25 100 ASP A N 1
ATOM 820 C CA . ASP A 1 100 ? 15.243 8.142 -25.601 1.00 86.25 100 ASP A CA 1
ATOM 821 C C . ASP A 1 100 ? 15.698 6.712 -25.930 1.00 86.25 100 ASP A C 1
ATOM 823 O O . ASP A 1 100 ? 16.498 6.525 -26.848 1.00 86.25 100 ASP A O 1
ATOM 827 N N . HIS A 1 101 ? 15.224 5.707 -25.186 1.00 87.62 101 HIS A N 1
ATOM 828 C CA . HIS A 1 101 ? 15.619 4.330 -25.437 1.00 87.62 101 HIS A CA 1
ATOM 829 C C . HIS A 1 101 ? 15.238 3.875 -26.853 1.00 87.62 101 HIS A C 1
ATOM 831 O O . HIS A 1 101 ? 14.190 4.216 -27.403 1.00 87.62 101 HIS A O 1
ATOM 837 N N . ILE A 1 102 ? 16.095 3.034 -27.415 1.00 89.44 102 ILE A N 1
ATOM 838 C CA . ILE A 1 102 ? 15.925 2.373 -28.701 1.00 89.44 102 ILE A CA 1
ATOM 839 C C . ILE A 1 102 ? 15.872 0.874 -28.429 1.00 89.44 102 ILE A C 1
ATOM 841 O O . ILE A 1 102 ? 16.806 0.325 -27.848 1.00 89.44 102 ILE A O 1
ATOM 845 N N . GLU A 1 103 ? 14.793 0.209 -28.841 1.00 89.94 103 GLU A N 1
ATOM 846 C CA . GLU A 1 103 ? 14.690 -1.250 -28.768 1.00 89.94 103 GLU A CA 1
ATOM 847 C C . GLU A 1 103 ? 15.554 -1.909 -29.850 1.00 89.94 103 GLU A C 1
ATOM 849 O O . GLU A 1 103 ? 15.475 -1.578 -31.036 1.00 89.94 103 GLU A O 1
ATOM 854 N N . LEU A 1 104 ? 16.380 -2.865 -29.432 1.00 88.69 104 LEU A N 1
ATOM 855 C CA . LEU A 1 104 ? 17.268 -3.635 -30.290 1.00 88.69 104 LEU A CA 1
ATOM 856 C C . LEU A 1 104 ? 16.734 -5.058 -30.425 1.00 88.69 104 LEU A C 1
ATOM 858 O O . LEU A 1 104 ? 17.102 -5.950 -29.667 1.00 88.69 104 LEU A O 1
ATOM 862 N N . SER A 1 105 ? 15.886 -5.273 -31.427 1.00 87.75 105 SER A N 1
ATOM 863 C CA . SER A 1 105 ? 15.256 -6.575 -31.676 1.00 87.75 105 SER A CA 1
ATOM 864 C C . SER A 1 105 ? 16.095 -7.517 -32.548 1.00 87.75 105 SER A C 1
ATOM 866 O O . SER A 1 105 ? 15.873 -8.729 -32.537 1.00 87.75 105 SER A O 1
ATOM 868 N N . GLN A 1 106 ? 17.084 -7.004 -33.292 1.00 87.12 106 GLN A N 1
ATOM 869 C CA . GLN A 1 106 ? 17.912 -7.816 -34.188 1.00 87.12 106 GLN A CA 1
ATOM 870 C C . GLN A 1 106 ? 19.325 -7.248 -34.380 1.00 87.12 106 GLN A C 1
ATOM 872 O O . GLN A 1 106 ? 19.512 -6.052 -34.591 1.00 87.12 106 GLN A O 1
ATOM 877 N N . TYR A 1 107 ? 20.321 -8.138 -34.416 1.00 83.31 107 TYR A N 1
ATOM 878 C CA . TYR A 1 107 ? 21.671 -7.843 -34.903 1.00 83.31 107 TYR A CA 1
ATOM 879 C C . TYR A 1 107 ? 22.189 -9.003 -35.762 1.00 83.31 107 TYR A C 1
ATOM 881 O O . TYR A 1 107 ? 22.447 -10.113 -35.283 1.00 83.31 107 TYR A O 1
ATOM 889 N N . GLY A 1 108 ? 22.325 -8.763 -37.068 1.00 87.38 108 GLY A N 1
ATOM 890 C CA . GLY A 1 108 ? 22.667 -9.809 -38.030 1.00 87.38 108 GLY A CA 1
ATOM 891 C C . GLY A 1 108 ? 21.627 -10.936 -38.029 1.00 87.38 108 GLY A C 1
ATOM 892 O O . GLY A 1 108 ? 20.455 -10.700 -38.311 1.00 87.38 108 GLY A O 1
ATOM 893 N N . LYS A 1 109 ? 22.057 -12.164 -37.708 1.00 88.56 109 LYS A N 1
ATOM 894 C CA . LYS A 1 109 ? 21.186 -13.354 -37.599 1.00 88.56 109 LYS A CA 1
ATOM 895 C C . LYS A 1 109 ? 20.603 -13.584 -36.197 1.00 88.56 109 LYS A C 1
ATOM 897 O O . LYS A 1 109 ? 19.911 -14.577 -35.992 1.00 88.56 109 LYS A O 1
ATOM 902 N N . HIS A 1 110 ? 20.945 -12.733 -35.231 1.00 80.69 110 HIS A N 1
ATOM 903 C CA . HIS A 1 110 ? 20.514 -12.870 -33.844 1.00 80.69 110 HIS A CA 1
ATOM 904 C C . HIS A 1 110 ? 19.301 -11.986 -33.582 1.00 80.69 110 HIS A C 1
ATOM 906 O O . HIS A 1 110 ? 19.292 -10.823 -33.984 1.00 80.69 110 HIS A O 1
ATOM 912 N N . ILE A 1 111 ? 18.304 -12.556 -32.912 1.00 86.75 111 ILE A N 1
ATOM 913 C CA . ILE A 1 111 ? 17.078 -11.887 -32.481 1.00 86.75 111 ILE A CA 1
ATOM 914 C C . ILE A 1 111 ? 17.150 -11.770 -30.960 1.00 86.75 111 ILE A C 1
ATOM 916 O O . ILE A 1 111 ? 17.570 -12.720 -30.294 1.00 86.75 111 ILE A O 1
ATOM 920 N N . PHE A 1 112 ? 16.765 -10.614 -30.433 1.00 83.19 112 PHE A N 1
ATOM 921 C CA . PHE A 1 112 ? 16.743 -10.332 -29.003 1.00 83.19 112 PHE A CA 1
ATOM 922 C C . PHE A 1 112 ? 15.356 -9.838 -28.613 1.00 83.19 112 PHE A C 1
ATOM 924 O O . PHE A 1 112 ? 14.701 -9.135 -29.378 1.00 83.19 112 PHE A O 1
ATOM 931 N N . GLU A 1 113 ? 14.932 -10.193 -27.408 1.00 82.06 113 GLU A N 1
ATOM 932 C CA . GLU A 1 113 ? 13.759 -9.617 -26.762 1.00 82.06 113 GLU A CA 1
ATOM 933 C C . GLU A 1 113 ? 14.246 -8.886 -25.512 1.00 82.06 113 GLU A C 1
ATOM 935 O O . GLU A 1 113 ? 15.074 -9.417 -24.768 1.00 82.06 113 GLU A O 1
ATOM 940 N N . GLY A 1 114 ? 13.776 -7.656 -25.301 1.00 82.62 114 GLY A N 1
ATOM 941 C CA . GLY A 1 114 ? 14.075 -6.910 -24.079 1.00 82.62 114 GLY A CA 1
ATOM 942 C C . GLY A 1 114 ? 15.468 -6.278 -24.000 1.00 82.62 114 GLY A C 1
ATOM 943 O O . GLY A 1 114 ? 15.933 -6.009 -22.895 1.00 82.62 114 GLY A O 1
ATOM 944 N N . LEU A 1 115 ? 16.150 -6.044 -25.126 1.00 88.25 115 LEU A N 1
ATOM 945 C CA . LEU A 1 115 ? 17.407 -5.287 -25.170 1.00 88.25 115 LEU A CA 1
ATOM 946 C C . LEU A 1 115 ? 17.149 -3.862 -25.670 1.00 88.25 115 LEU A C 1
ATOM 948 O O . LEU A 1 115 ? 16.563 -3.666 -26.732 1.00 88.25 115 LEU A O 1
ATOM 952 N N . TYR A 1 116 ? 17.637 -2.872 -24.932 1.00 88.44 116 TYR A N 1
ATOM 953 C CA . TYR A 1 116 ? 17.435 -1.454 -25.208 1.00 88.44 116 TYR A CA 1
ATOM 954 C C . TYR A 1 116 ? 18.756 -0.684 -25.113 1.00 88.44 116 TYR A C 1
ATOM 956 O O . TYR A 1 116 ? 19.657 -1.077 -24.374 1.00 88.44 116 TYR A O 1
ATOM 964 N N . PHE A 1 117 ? 18.875 0.424 -25.838 1.00 90.88 117 PHE A N 1
ATOM 965 C CA . PHE A 1 117 ? 20.023 1.335 -25.784 1.00 90.88 117 PHE A CA 1
ATOM 966 C C . PHE A 1 117 ? 19.551 2.777 -25.597 1.00 90.88 117 PHE A C 1
ATOM 968 O O . PHE A 1 117 ? 18.632 3.196 -26.294 1.00 90.88 117 PHE A O 1
ATOM 975 N N . SER A 1 118 ? 20.170 3.542 -24.696 1.00 91.00 118 SER A N 1
ATOM 976 C CA . SER A 1 118 ? 19.935 4.988 -24.564 1.00 91.00 118 SER A CA 1
ATOM 977 C C . SER A 1 118 ? 21.126 5.769 -25.124 1.00 91.00 118 SER A C 1
ATOM 979 O O . SER A 1 118 ? 22.226 5.656 -24.577 1.00 91.00 118 SER A O 1
ATOM 981 N N . PRO A 1 119 ? 20.935 6.580 -26.181 1.00 93.38 119 PRO A N 1
ATOM 982 C CA . PRO A 1 119 ? 21.987 7.442 -26.715 1.00 93.38 119 PRO A CA 1
ATOM 983 C C . PRO A 1 119 ? 22.455 8.531 -25.746 1.00 93.38 119 PRO A C 1
ATOM 985 O O . PRO A 1 119 ? 23.632 8.882 -25.757 1.00 93.38 119 PRO A O 1
ATOM 988 N N . SER A 1 120 ? 21.553 9.098 -24.941 1.00 90.88 120 SER A N 1
ATOM 989 C CA . SER A 1 120 ? 21.904 10.176 -24.007 1.00 90.88 120 SER A CA 1
ATOM 990 C C . SER A 1 120 ? 22.762 9.697 -22.842 1.00 90.88 120 SER A C 1
ATOM 992 O O . SER A 1 120 ? 23.586 10.462 -22.341 1.00 90.88 120 SER A O 1
ATOM 994 N N . GLU A 1 121 ? 22.590 8.444 -22.432 1.00 88.56 121 GLU A N 1
ATOM 995 C CA . GLU A 1 121 ? 23.336 7.845 -21.325 1.00 88.56 121 GLU A CA 1
ATOM 996 C C . GLU A 1 121 ? 24.490 6.950 -21.791 1.00 88.56 121 GLU A C 1
ATOM 998 O O . GLU A 1 121 ? 25.342 6.603 -20.979 1.00 88.56 121 GLU A O 1
ATOM 1003 N N . ASP A 1 122 ? 24.533 6.608 -23.082 1.00 91.56 122 ASP A N 1
ATOM 1004 C CA . ASP A 1 122 ? 25.492 5.676 -23.690 1.00 91.56 122 ASP A CA 1
ATOM 1005 C C . ASP A 1 122 ? 25.521 4.307 -22.977 1.00 91.56 122 ASP A C 1
ATOM 1007 O O . ASP A 1 122 ? 26.570 3.732 -22.682 1.00 91.56 122 ASP A O 1
ATOM 1011 N N . LEU A 1 123 ? 24.331 3.783 -22.655 1.00 88.69 123 LEU A N 1
ATOM 1012 C CA . LEU A 1 123 ? 24.150 2.543 -21.895 1.00 88.69 123 LEU A CA 1
ATOM 1013 C C . LEU A 1 123 ? 23.164 1.582 -22.561 1.00 88.69 123 LEU A C 1
ATOM 1015 O O . LEU A 1 123 ? 22.166 1.982 -23.164 1.00 88.69 123 LEU A O 1
ATOM 1019 N N . PHE A 1 124 ? 23.445 0.287 -22.388 1.00 87.88 124 PHE A N 1
ATOM 1020 C CA . PHE A 1 124 ? 22.539 -0.802 -22.737 1.00 87.88 124 PHE A CA 1
ATOM 1021 C C . PHE A 1 124 ? 21.755 -1.277 -21.518 1.00 87.88 124 PHE A C 1
ATOM 1023 O O . PHE A 1 124 ? 22.257 -1.346 -20.396 1.00 87.88 124 PHE A O 1
ATOM 1030 N N . TYR A 1 125 ? 20.528 -1.677 -21.793 1.00 83.12 125 TYR A N 1
ATOM 1031 C CA . TYR A 1 125 ? 19.470 -1.922 -20.840 1.00 83.12 125 TYR A CA 1
ATOM 1032 C C . TYR A 1 125 ? 18.806 -3.254 -21.191 1.00 83.12 125 TYR A C 1
ATOM 1034 O O . TYR A 1 125 ? 18.446 -3.472 -22.342 1.00 83.12 125 TYR A O 1
ATOM 1042 N N . MET A 1 126 ? 18.684 -4.168 -20.227 1.00 81.38 126 MET A N 1
ATOM 1043 C CA . MET A 1 126 ? 18.114 -5.502 -20.457 1.00 81.38 126 MET A CA 1
ATOM 1044 C C . MET A 1 126 ? 16.944 -5.767 -19.512 1.00 81.38 126 MET A C 1
ATOM 1046 O O . MET A 1 126 ? 17.119 -5.719 -18.292 1.00 81.38 126 MET A O 1
ATOM 1050 N N . SER A 1 127 ? 15.778 -6.097 -20.068 1.00 71.56 127 SER A N 1
ATOM 1051 C CA . SER A 1 127 ? 14.640 -6.637 -19.323 1.00 71.56 127 SER A CA 1
ATOM 1052 C C . SER A 1 127 ? 14.646 -8.167 -19.406 1.00 71.56 127 SER A C 1
ATOM 1054 O O . SER A 1 127 ? 14.554 -8.721 -20.500 1.00 71.56 127 SER A O 1
ATOM 1056 N N . ASN A 1 128 ? 14.754 -8.836 -18.253 1.00 59.50 128 ASN A N 1
ATOM 1057 C CA . ASN A 1 128 ? 14.677 -10.302 -18.122 1.00 59.50 128 ASN A CA 1
ATOM 1058 C C . ASN A 1 128 ? 13.244 -10.801 -17.920 1.00 59.50 128 ASN A C 1
ATOM 1060 O O . ASN A 1 128 ? 12.476 -10.095 -17.231 1.00 59.50 128 ASN A O 1
#

Radius of gyration: 19.61 Å; chains: 1; bounding box: 47×24×57 Å

Secondary structure (DSSP, 8-state):
---EEE-SS-TTEEEESSSSP-EEETTT-PBPPEEE-TTS-EEEEETTEEEEHHHHHHHHHS--S-TTSEEEETTS-TT---GGGEEEE-TTS-----TT-EE--EETTEE-SSEEEETTTTEEEE--

Foldseek 3Di:
DFDWDAQPVANQWIWTPDPPIWIAGPPPRHTWDWDADPVQFIWTADPNDIDTPLLSLCVRPPDDPDSPFDKDFQVNRNNPSDPVRIDGDHPLNPFPDPPQKDDDQDDDPDGDDAWIAHPVVRDIGGRD

InterPro domains:
  IPR003615 HNH nuclease [PF13392] (53-94)
  IPR003615 HNH nuclease [cd00085] (54-96)
  IPR044925 His-Me finger superfamily [SSF54060] (23-95)

Organism: NCBI:txid222440